Protein AF-A0A7C5CIF7-F1 (afdb_monomer)

Nearest PDB structures (foldseek):
  9mh4-assembly1_A  TM=9.076E-01  e=4.355E-04  Klebsiella aerogen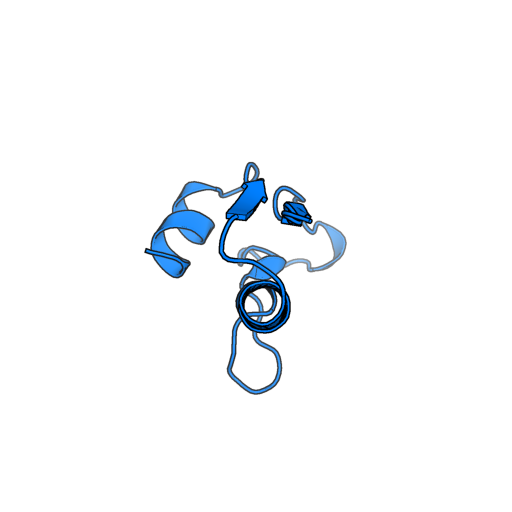es KCTC 2190
  1e5k-assembly1_A  TM=7.422E-01  e=5.902E-02  Escherichia coli K-12
  1hjl-assembly1_A  TM=7.409E-01  e=7.222E-02  Escherichia coli
  1hjj-assembly1_A  TM=7.401E-01  e=7.724E-02  Escherichia coli
  1h4e-assembly1_A  TM=6.672E-01  e=1.156E-01  Escherichia coli

pLDDT: mean 95.29, std 5.28, range [63.41, 98.44]

Foldseek 3Di:
DADAEEAEQADQPVVVVDPDRQQQDDDVNGGNVVVVVVVVVVPHPRYHYDYHVPRVVVVVVVD

Structure (mmCIF, N/CA/C/O backbone):
data_AF-A0A7C5CIF7-F1
#
_entry.id   AF-A0A7C5CIF7-F1
#
loop_
_atom_site.group_PDB
_atom_site.id
_atom_site.type_symbol
_atom_site.label_atom_id
_atom_site.label_alt_id
_atom_site.label_comp_id
_atom_site.label_asym_id
_atom_site.label_entity_id
_atom_site.label_seq_id
_atom_site.pdbx_PDB_ins_code
_atom_site.Cartn_x
_atom_site.Cartn_y
_atom_site.Cartn_z
_atom_site.occupancy
_atom_site.B_iso_or_equiv
_atom_site.auth_seq_id
_atom_site.auth_comp_id
_atom_site.auth_asym_id
_atom_site.auth_atom_id
_atom_site.pdbx_PDB_model_num
ATOM 1 N N . MET A 1 1 ? -10.505 5.308 23.762 1.00 63.41 1 MET A N 1
ATOM 2 C CA . MET A 1 1 ? -9.099 5.594 23.407 1.00 63.41 1 MET A CA 1
ATOM 3 C C . MET A 1 1 ? -9.053 5.619 21.891 1.00 63.41 1 MET A C 1
ATOM 5 O O . MET A 1 1 ? -9.492 4.637 21.308 1.00 63.41 1 MET A O 1
ATOM 9 N N . SER A 1 2 ? -8.658 6.724 21.260 1.00 88.06 2 SER A N 1
ATOM 10 C CA . SER A 1 2 ? -8.448 6.752 19.808 1.00 88.06 2 SER A CA 1
ATOM 11 C C . SER A 1 2 ? -7.092 6.116 19.500 1.00 88.06 2 SER A C 1
ATOM 13 O O . SER A 1 2 ? -6.107 6.400 20.181 1.00 88.06 2 SER A O 1
ATOM 15 N N . ILE A 1 3 ? -7.054 5.204 18.532 1.00 96.75 3 ILE A N 1
ATOM 16 C CA . ILE A 1 3 ? -5.825 4.555 18.065 1.00 96.75 3 ILE A CA 1
ATOM 17 C C . ILE A 1 3 ? -5.515 5.148 16.698 1.00 96.75 3 ILE A C 1
ATOM 19 O O . ILE A 1 3 ? -6.391 5.143 15.851 1.00 96.75 3 ILE A O 1
ATOM 23 N N . SER A 1 4 ? -4.297 5.616 16.457 1.00 98.00 4 SER A N 1
ATOM 24 C CA . SER A 1 4 ? -3.857 6.027 15.116 1.00 98.00 4 SER A CA 1
ATOM 25 C C . SER A 1 4 ? -2.915 4.973 14.549 1.00 98.00 4 SER A C 1
ATOM 27 O O . SER A 1 4 ? -2.081 4.427 15.278 1.00 98.00 4 SER A O 1
ATOM 29 N N . ILE A 1 5 ? -3.027 4.679 13.255 1.00 98.44 5 ILE A N 1
ATOM 30 C CA . ILE A 1 5 ? -2.224 3.643 12.596 1.00 98.44 5 ILE A CA 1
ATOM 31 C C . ILE A 1 5 ? -1.394 4.260 11.473 1.00 98.44 5 ILE A C 1
ATOM 33 O O . ILE A 1 5 ? -1.914 4.934 10.587 1.00 98.44 5 ILE A O 1
ATOM 37 N N . VAL A 1 6 ? -0.088 3.982 11.478 1.00 98.25 6 VAL A N 1
ATOM 38 C CA . VAL A 1 6 ? 0.841 4.430 10.433 1.00 98.25 6 VAL A CA 1
ATOM 39 C C . VAL A 1 6 ? 1.398 3.227 9.675 1.00 98.25 6 VAL A C 1
ATOM 41 O O . VAL A 1 6 ? 2.078 2.378 10.250 1.00 98.25 6 VAL A O 1
ATOM 44 N N . ILE A 1 7 ? 1.155 3.172 8.363 1.00 97.94 7 ILE A N 1
ATOM 45 C CA . ILE A 1 7 ? 1.650 2.118 7.469 1.00 97.94 7 ILE A CA 1
ATOM 46 C C . ILE A 1 7 ? 2.833 2.656 6.655 1.00 97.94 7 ILE A C 1
ATOM 48 O O . ILE A 1 7 ? 2.682 3.537 5.809 1.00 97.94 7 ILE A O 1
ATOM 52 N N . LEU A 1 8 ? 4.030 2.106 6.877 1.00 98.06 8 LEU A N 1
ATOM 53 C CA . LEU A 1 8 ? 5.248 2.511 6.165 1.00 98.06 8 LEU A CA 1
ATOM 54 C C . LEU A 1 8 ? 5.377 1.783 4.815 1.00 98.06 8 LEU A C 1
ATOM 56 O O . LEU A 1 8 ? 5.856 0.651 4.740 1.00 98.06 8 LEU A O 1
ATOM 60 N N . ALA A 1 9 ? 4.995 2.462 3.732 1.00 96.88 9 ALA A N 1
ATOM 61 C CA . ALA A 1 9 ? 4.957 1.944 2.359 1.00 96.88 9 ALA A CA 1
ATOM 62 C C . ALA A 1 9 ? 5.955 2.641 1.402 1.00 96.88 9 ALA A C 1
ATOM 64 O O . ALA A 1 9 ? 5.865 2.514 0.183 1.00 96.88 9 ALA A O 1
ATOM 65 N N . ALA A 1 10 ? 6.943 3.359 1.945 1.00 96.69 10 ALA A N 1
ATOM 66 C CA . ALA A 1 10 ? 7.861 4.233 1.204 1.00 96.69 10 ALA A CA 1
ATOM 67 C C . ALA A 1 10 ? 9.117 3.547 0.613 1.00 96.69 10 ALA A C 1
ATOM 69 O O . ALA A 1 10 ? 9.914 4.189 -0.077 1.00 96.69 10 ALA A O 1
ATOM 70 N N . GLY A 1 11 ? 9.334 2.259 0.898 1.00 94.56 11 GLY A N 1
ATOM 71 C CA . GLY A 1 11 ? 10.576 1.555 0.566 1.00 94.56 11 GLY A CA 1
ATOM 72 C C . GLY A 1 11 ? 10.727 1.178 -0.916 1.00 94.56 11 GLY A C 1
ATOM 73 O O . GLY A 1 11 ? 9.797 0.675 -1.538 1.00 94.56 11 GLY A O 1
ATOM 74 N N . LYS A 1 12 ? 11.951 1.302 -1.455 1.00 93.69 12 LYS A N 1
ATOM 75 C CA . LYS A 1 12 ? 12.297 0.951 -2.852 1.00 93.69 12 LYS A CA 1
ATOM 76 C C . LYS A 1 12 ? 12.072 -0.523 -3.216 1.00 93.69 12 LYS A C 1
ATOM 78 O O . LYS A 1 12 ? 11.799 -0.833 -4.367 1.00 93.69 12 LYS A O 1
ATOM 83 N N . GLY A 1 13 ? 12.239 -1.449 -2.268 1.00 95.00 13 GLY A N 1
ATOM 84 C CA . GLY A 1 13 ? 12.109 -2.884 -2.548 1.00 95.00 13 GLY A CA 1
ATOM 85 C C . GLY A 1 13 ? 13.183 -3.440 -3.495 1.00 95.00 13 GLY A C 1
ATOM 86 O O . GLY A 1 13 ? 12.881 -4.300 -4.309 1.00 95.00 13 GLY A O 1
ATOM 87 N N . SER A 1 14 ? 14.438 -2.985 -3.396 1.00 95.06 14 SER A N 1
ATOM 88 C CA . SER A 1 14 ? 15.519 -3.319 -4.349 1.00 95.06 14 SER A CA 1
ATOM 89 C C . SER A 1 14 ? 15.742 -4.820 -4.580 1.00 95.06 14 SER A C 1
ATOM 91 O O . SER A 1 14 ? 16.056 -5.232 -5.694 1.00 95.06 14 SER A O 1
ATOM 93 N N . ARG A 1 15 ? 15.541 -5.653 -3.554 1.00 97.19 15 ARG A N 1
ATOM 94 C CA . ARG A 1 15 ? 15.678 -7.117 -3.655 1.00 97.19 15 ARG A CA 1
ATOM 95 C C . ARG A 1 15 ? 14.539 -7.792 -4.426 1.00 97.19 15 ARG A C 1
ATOM 97 O O . ARG A 1 15 ? 14.716 -8.927 -4.843 1.00 97.19 15 ARG A O 1
ATOM 104 N N . MET A 1 16 ? 13.419 -7.098 -4.654 1.00 96.19 16 MET A N 1
ATOM 105 C CA . MET A 1 16 ? 12.305 -7.608 -5.464 1.00 96.19 16 MET A CA 1
ATOM 106 C C . MET A 1 16 ? 12.667 -7.708 -6.949 1.00 96.19 16 MET A C 1
ATOM 108 O O . MET A 1 16 ? 11.976 -8.411 -7.675 1.00 96.19 16 MET A O 1
ATOM 112 N N . LYS A 1 17 ? 13.716 -6.995 -7.406 1.00 95.62 17 LYS A N 1
ATOM 113 C CA . LYS A 1 17 ? 14.174 -6.968 -8.812 1.00 95.62 17 LYS A CA 1
ATOM 114 C C . LYS A 1 17 ? 13.020 -6.793 -9.819 1.00 95.62 17 LYS A C 1
ATOM 116 O O . LYS A 1 17 ? 13.012 -7.396 -10.884 1.00 95.62 17 LYS A O 1
ATOM 121 N N . SER A 1 18 ? 12.047 -5.963 -9.458 1.00 95.06 18 SER A N 1
ATOM 122 C CA . SER A 1 18 ? 10.808 -5.730 -10.195 1.00 95.06 18 SER A CA 1
ATOM 123 C C . SER A 1 18 ? 10.586 -4.229 -10.333 1.00 95.06 18 SER A C 1
ATOM 125 O O . SER A 1 18 ? 10.961 -3.453 -9.451 1.00 95.06 18 SER A O 1
ATOM 127 N N . THR A 1 19 ? 9.989 -3.813 -11.447 1.00 93.56 19 THR A N 1
ATOM 128 C CA . THR A 1 19 ? 9.583 -2.419 -11.668 1.00 93.56 19 THR A CA 1
ATOM 129 C C . THR A 1 19 ? 8.294 -2.077 -10.926 1.00 93.56 19 THR A C 1
ATOM 131 O O . THR A 1 19 ? 7.982 -0.896 -10.770 1.00 93.56 19 THR A O 1
ATOM 134 N N . THR A 1 20 ? 7.547 -3.080 -10.461 1.00 94.69 20 THR A N 1
ATOM 135 C CA . THR A 1 20 ? 6.352 -2.914 -9.628 1.00 94.69 20 THR A CA 1
ATOM 136 C C . THR A 1 20 ? 6.765 -2.541 -8.199 1.00 94.69 20 THR A C 1
ATOM 138 O O . THR A 1 20 ? 7.632 -3.213 -7.631 1.00 94.69 20 THR A O 1
ATOM 141 N N . PRO A 1 21 ? 6.155 -1.514 -7.572 1.00 96.50 21 PRO A N 1
ATOM 142 C CA . PRO A 1 21 ? 6.408 -1.207 -6.166 1.00 96.50 21 PRO A CA 1
ATOM 143 C C . PRO A 1 21 ? 6.224 -2.448 -5.280 1.00 96.50 21 PRO A C 1
ATOM 145 O O . PRO A 1 21 ? 5.280 -3.217 -5.470 1.00 96.50 21 PRO A O 1
A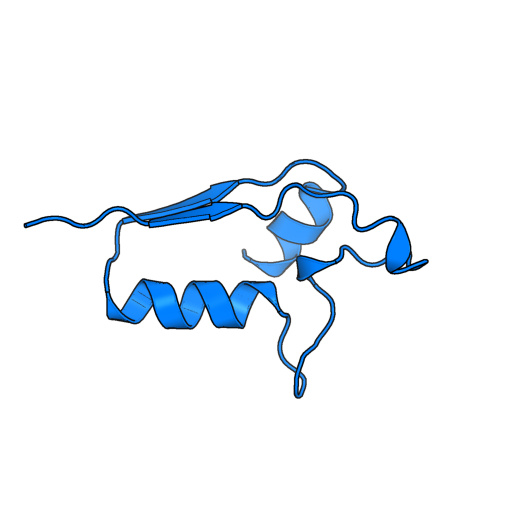TOM 148 N N . LYS A 1 22 ? 7.088 -2.649 -4.272 1.00 97.44 22 LYS A N 1
ATOM 149 C CA . LYS A 1 22 ? 7.008 -3.820 -3.367 1.00 97.44 22 LYS A CA 1
ATOM 150 C C . LYS A 1 22 ? 5.593 -4.008 -2.808 1.00 97.44 22 LYS A C 1
ATOM 152 O O . LYS A 1 22 ? 5.079 -5.119 -2.805 1.00 97.44 22 LYS A O 1
ATOM 157 N N . VAL A 1 23 ? 4.980 -2.913 -2.370 1.00 97.44 23 VAL A N 1
ATOM 158 C CA . VAL A 1 23 ? 3.666 -2.887 -1.713 1.00 97.44 23 VAL A CA 1
ATOM 159 C C . VAL A 1 23 ? 2.498 -3.208 -2.654 1.00 97.44 23 VAL A C 1
ATOM 161 O O . VAL A 1 23 ? 1.429 -3.579 -2.181 1.00 97.44 23 VAL A O 1
ATOM 164 N N . LEU A 1 24 ? 2.710 -3.120 -3.972 1.00 97.19 24 LEU A N 1
ATOM 165 C CA . LEU A 1 24 ? 1.712 -3.462 -4.988 1.00 97.19 24 LEU A CA 1
ATOM 166 C C . LEU A 1 24 ? 1.851 -4.891 -5.528 1.00 97.19 24 LEU A C 1
ATOM 168 O O . LEU A 1 24 ? 1.009 -5.328 -6.306 1.00 97.19 24 LEU A O 1
ATOM 172 N N . HIS A 1 25 ? 2.880 -5.642 -5.122 1.00 97.62 25 HIS A N 1
ATOM 173 C CA . HIS A 1 25 ? 2.926 -7.068 -5.442 1.00 97.62 25 HIS A CA 1
ATOM 174 C C . HIS A 1 25 ? 1.756 -7.785 -4.768 1.00 97.62 25 HIS A C 1
ATOM 176 O O . HIS A 1 25 ? 1.435 -7.519 -3.606 1.00 97.62 25 HIS A O 1
ATOM 182 N N . THR A 1 26 ? 1.115 -8.684 -5.509 1.00 97.81 26 THR A N 1
ATOM 183 C CA . THR A 1 26 ? -0.084 -9.373 -5.048 1.00 97.81 26 THR A CA 1
ATOM 184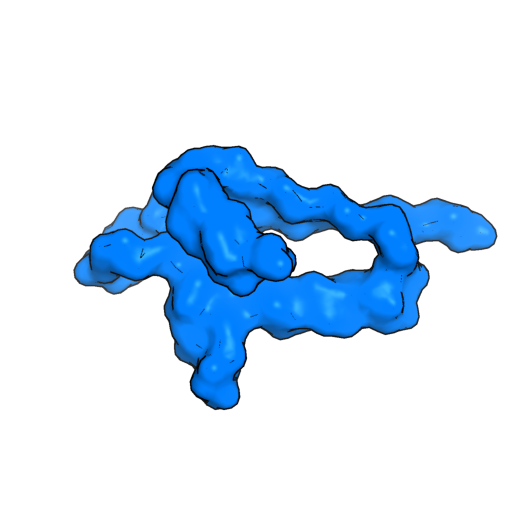 C C . THR A 1 26 ? 0.260 -10.585 -4.189 1.00 97.81 26 THR A C 1
ATOM 186 O O . THR A 1 26 ? 1.194 -11.336 -4.462 1.00 97.81 26 THR A O 1
ATOM 189 N N . ILE A 1 27 ? -0.530 -10.776 -3.138 1.00 98.00 27 ILE A N 1
ATOM 190 C CA . ILE A 1 27 ? -0.590 -11.983 -2.321 1.00 98.00 27 ILE A CA 1
ATOM 191 C C . ILE A 1 27 ? -2.027 -12.480 -2.439 1.00 98.00 27 ILE A C 1
ATOM 193 O O . ILE A 1 27 ? -2.961 -11.756 -2.083 1.00 98.00 27 ILE A O 1
ATOM 197 N N . SER A 1 28 ? -2.201 -13.678 -3.000 1.00 97.44 28 S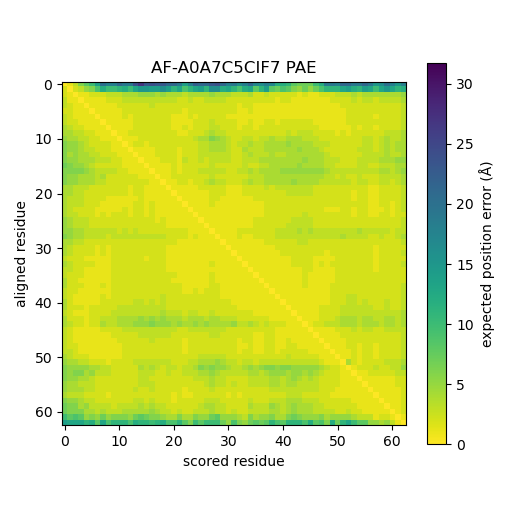ER A N 1
ATOM 198 C CA . SER A 1 28 ? -3.519 -14.260 -3.295 1.00 97.44 28 SER A CA 1
ATOM 199 C C . SER A 1 28 ? -4.417 -13.324 -4.119 1.00 97.44 28 SER A C 1
ATOM 201 O O . SER A 1 28 ? -5.582 -13.117 -3.800 1.00 97.44 28 SER A O 1
ATOM 203 N N . GLY A 1 29 ? -3.851 -12.693 -5.154 1.00 96.88 29 GLY A N 1
ATOM 204 C CA . GLY A 1 29 ? -4.576 -11.785 -6.054 1.00 96.88 29 GLY A CA 1
ATOM 205 C C . GLY A 1 29 ? -4.802 -10.366 -5.520 1.00 96.88 29 GLY A C 1
ATOM 206 O O . GLY A 1 29 ? -5.200 -9.498 -6.289 1.00 96.88 29 GLY A O 1
ATOM 207 N N . LYS A 1 30 ? -4.489 -10.088 -4.248 1.00 96.81 30 LYS A N 1
ATOM 208 C CA . LY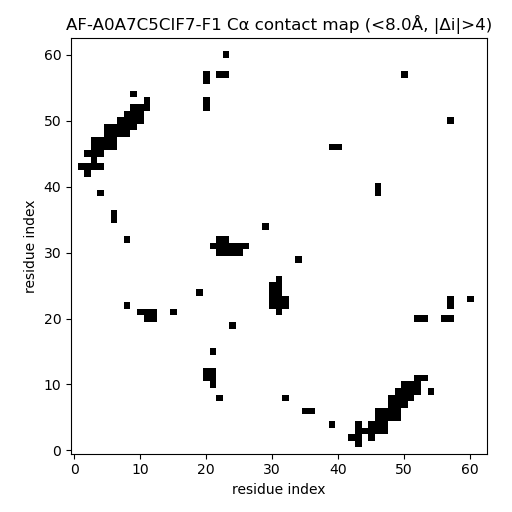S A 1 30 ? -4.678 -8.772 -3.620 1.00 96.81 30 LYS A CA 1
ATOM 209 C C . LYS A 1 30 ? -3.335 -8.089 -3.325 1.00 96.81 30 LYS A C 1
ATOM 211 O O . LYS A 1 30 ? -2.451 -8.756 -2.782 1.00 96.81 30 LYS A O 1
ATOM 216 N N . PRO A 1 31 ? -3.134 -6.797 -3.655 1.00 97.69 31 PRO A N 1
ATOM 217 C CA . PRO A 1 31 ? -1.883 -6.099 -3.357 1.00 97.69 31 PRO A CA 1
ATOM 218 C C . PRO A 1 31 ? -1.524 -6.148 -1.867 1.00 97.69 31 PRO A C 1
ATOM 220 O O . PRO A 1 31 ? -2.386 -5.964 -1.007 1.00 97.69 31 PRO A O 1
ATOM 223 N N . MET A 1 32 ? -0.242 -6.367 -1.558 1.00 97.69 32 MET A N 1
ATOM 224 C CA . MET A 1 32 ? 0.274 -6.493 -0.187 1.00 97.69 32 MET A CA 1
ATOM 225 C C . MET A 1 32 ? -0.167 -5.335 0.723 1.00 97.69 32 MET A C 1
ATOM 227 O O . MET A 1 32 ? -0.537 -5.574 1.870 1.00 97.69 32 MET A O 1
ATOM 231 N N . LEU A 1 33 ? -0.167 -4.098 0.210 1.00 97.44 33 LEU A N 1
ATOM 232 C CA . LEU A 1 33 ? -0.585 -2.906 0.956 1.00 97.44 33 LEU A CA 1
ATOM 233 C C . LEU A 1 33 ? -2.007 -3.022 1.503 1.00 97.44 33 LEU A C 1
ATOM 235 O O . LEU A 1 33 ? -2.265 -2.664 2.649 1.00 97.44 33 LEU A O 1
ATOM 239 N N . PHE A 1 34 ? -2.923 -3.555 0.699 1.00 97.31 34 PHE A N 1
ATOM 240 C CA . PHE A 1 34 ? -4.325 -3.611 1.076 1.00 97.31 34 PHE A CA 1
ATOM 241 C C . PHE A 1 34 ? -4.592 -4.621 2.188 1.00 97.31 34 PHE A C 1
ATOM 243 O O . PHE A 1 34 ? -5.530 -4.437 2.949 1.00 97.31 34 PHE A O 1
ATOM 250 N N . HIS A 1 35 ? -3.771 -5.663 2.333 1.00 98.12 35 HIS A N 1
ATOM 251 C CA . HIS A 1 35 ? -3.880 -6.552 3.495 1.00 98.12 35 HIS A CA 1
ATOM 252 C C . HIS A 1 35 ? -3.614 -5.795 4.804 1.00 98.12 35 HIS A C 1
ATOM 254 O O . HIS A 1 35 ? -4.307 -6.015 5.795 1.00 98.12 35 HIS A O 1
ATOM 260 N N . ALA A 1 36 ? -2.648 -4.868 4.801 1.00 97.62 36 ALA A N 1
ATOM 261 C CA . ALA A 1 36 ? -2.365 -4.021 5.958 1.00 97.62 36 ALA A CA 1
ATOM 262 C C . ALA A 1 36 ? -3.469 -2.974 6.192 1.00 97.62 36 ALA A C 1
ATOM 264 O O . ALA A 1 36 ? -3.856 -2.756 7.339 1.00 97.62 36 ALA A O 1
ATOM 265 N N . ILE A 1 37 ? -4.002 -2.363 5.127 1.00 97.00 37 ILE A N 1
ATOM 266 C CA . ILE A 1 37 ? -5.111 -1.398 5.220 1.00 97.00 37 ILE A CA 1
ATOM 267 C C . ILE A 1 37 ? -6.372 -2.076 5.773 1.00 97.00 37 ILE A C 1
ATOM 269 O O . ILE A 1 37 ? -6.912 -1.614 6.773 1.00 97.00 37 ILE A O 1
ATOM 273 N N . ASP A 1 38 ? -6.789 -3.211 5.204 1.00 97.31 38 ASP A N 1
ATOM 274 C CA . ASP A 1 38 ? -7.945 -3.986 5.674 1.00 97.31 38 ASP A CA 1
ATOM 275 C C . ASP A 1 38 ? -7.834 -4.364 7.155 1.00 97.31 38 ASP A C 1
ATOM 277 O O . ASP A 1 38 ? -8.818 -4.330 7.891 1.00 97.31 38 ASP A O 1
ATOM 281 N N . ALA A 1 39 ? -6.644 -4.785 7.593 1.00 98.00 39 ALA A N 1
ATOM 282 C CA . ALA A 1 39 ? -6.410 -5.129 8.989 1.00 98.00 39 ALA A CA 1
ATOM 283 C C . ALA A 1 39 ? -6.497 -3.892 9.896 1.00 98.00 39 ALA A C 1
ATOM 285 O O . ALA A 1 39 ? -7.076 -3.971 10.977 1.00 98.00 39 ALA A O 1
ATOM 286 N N . SER A 1 40 ? -5.967 -2.756 9.438 1.00 97.69 40 SER A N 1
ATOM 287 C CA . SER A 1 40 ? -5.975 -1.486 10.174 1.00 97.69 40 SER A CA 1
ATOM 288 C C . SER A 1 40 ? -7.388 -0.926 10.342 1.00 97.69 40 SER A C 1
ATOM 290 O O . SER A 1 40 ? -7.749 -0.509 11.439 1.00 97.69 40 SER A O 1
ATOM 292 N N . LEU A 1 41 ? -8.220 -1.019 9.299 1.00 96.69 41 LEU A N 1
ATOM 293 C CA . LEU A 1 41 ? -9.616 -0.559 9.305 1.00 96.69 41 LEU A CA 1
ATOM 294 C C . LEU A 1 41 ? -10.506 -1.294 10.318 1.00 96.69 41 LEU A C 1
ATOM 296 O O . LEU A 1 41 ? -11.556 -0.790 10.700 1.00 96.69 41 LEU A O 1
ATOM 300 N N . LYS A 1 42 ? -10.098 -2.480 10.788 1.00 97.69 42 LYS A N 1
ATOM 301 C CA . LYS A 1 42 ? -10.801 -3.202 11.866 1.00 97.69 42 LYS A CA 1
ATOM 302 C C . LYS A 1 42 ? -10.528 -2.617 13.254 1.00 97.69 42 LYS A C 1
ATOM 304 O O . LYS A 1 42 ? -11.186 -3.014 14.211 1.00 97.69 42 LYS A O 1
ATOM 309 N N . ILE A 1 43 ? -9.525 -1.748 13.372 1.00 97.44 43 ILE A N 1
ATOM 310 C CA . ILE 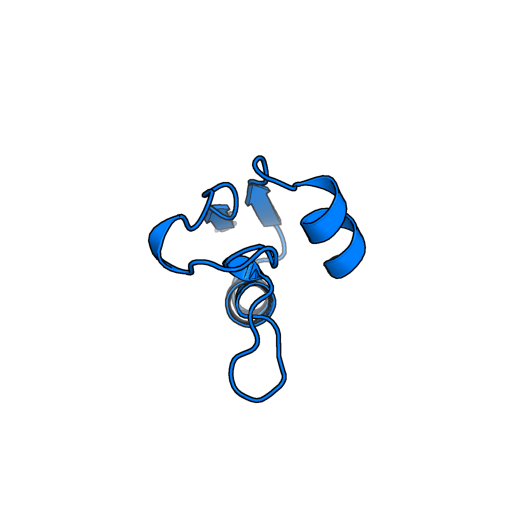A 1 43 ? -9.011 -1.216 14.637 1.00 97.44 43 ILE A CA 1
ATOM 311 C C . ILE A 1 43 ? -9.268 0.291 14.733 1.00 97.44 43 ILE A C 1
ATOM 313 O O . ILE A 1 43 ? -9.613 0.770 15.811 1.00 97.44 43 ILE A O 1
ATOM 317 N N . SER A 1 44 ? -9.077 1.031 13.637 1.00 97.44 44 SER A N 1
ATOM 318 C CA . SER A 1 44 ? -9.217 2.487 13.610 1.00 97.44 44 SER A CA 1
ATOM 319 C C . SER A 1 44 ? -9.609 3.024 12.233 1.00 97.44 44 SER A C 1
ATOM 321 O O . SER A 1 44 ? -9.281 2.425 11.210 1.00 97.44 44 SER A O 1
ATOM 323 N N . ASP A 1 45 ? -10.275 4.176 12.230 1.00 95.44 45 ASP A N 1
ATOM 324 C CA . ASP A 1 45 ? -10.531 5.034 11.074 1.00 95.44 45 ASP A CA 1
ATOM 325 C C . ASP A 1 45 ? -9.424 6.085 10.835 1.00 95.44 45 ASP A C 1
ATOM 327 O O . ASP A 1 45 ? -9.337 6.645 9.743 1.00 95.44 45 ASP A O 1
ATOM 331 N N . ASP A 1 46 ? -8.530 6.309 11.803 1.00 97.38 46 ASP A N 1
ATOM 332 C CA . ASP A 1 46 ? -7.361 7.186 11.675 1.00 97.38 46 ASP A CA 1
ATOM 333 C C . ASP A 1 46 ? -6.135 6.405 11.171 1.00 97.38 46 ASP A C 1
ATOM 335 O O . ASP A 1 46 ? -5.347 5.834 11.939 1.00 97.38 46 ASP A O 1
ATOM 339 N N . ILE A 1 47 ? -6.001 6.345 9.842 1.00 97.12 47 ILE A N 1
ATOM 340 C CA . ILE A 1 47 ? -4.954 5.590 9.149 1.00 97.12 47 ILE A CA 1
ATOM 341 C C . ILE A 1 47 ? -4.168 6.509 8.215 1.00 97.12 47 ILE A C 1
ATOM 343 O O . ILE A 1 47 ? -4.713 7.117 7.297 1.00 97.12 47 ILE A O 1
ATOM 347 N N . THR A 1 48 ? -2.846 6.525 8.382 1.00 97.44 48 THR A N 1
ATOM 34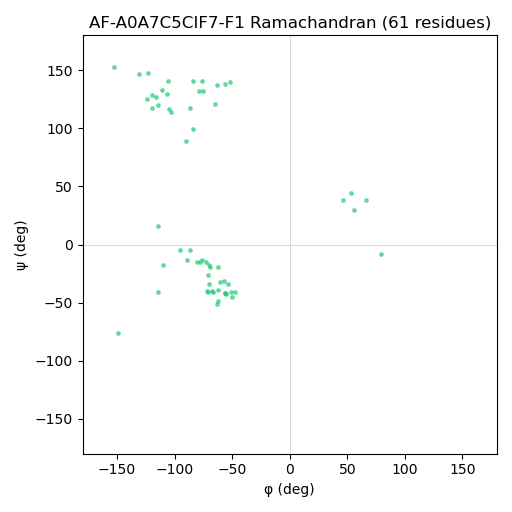8 C CA . THR A 1 48 ? -1.916 7.233 7.495 1.00 97.44 48 THR A CA 1
ATOM 349 C C . THR 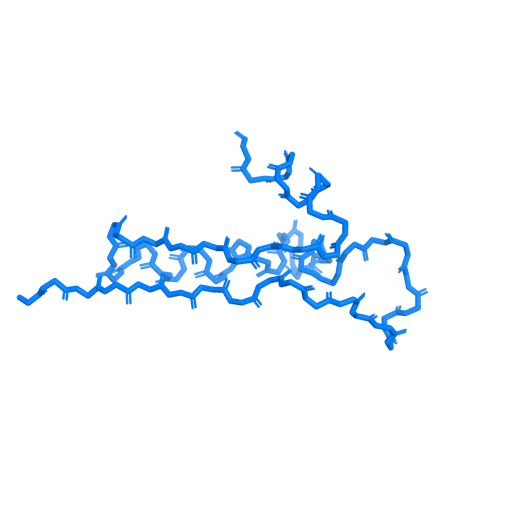A 1 48 ? -0.988 6.249 6.787 1.00 97.44 48 THR A C 1
ATOM 351 O O . THR A 1 48 ? -0.287 5.460 7.423 1.00 97.44 48 THR A O 1
ATOM 354 N N . VAL A 1 49 ? -0.916 6.326 5.455 1.00 97.12 49 VAL A N 1
ATOM 355 C CA . VAL A 1 49 ? 0.017 5.529 4.643 1.00 97.12 49 VAL A CA 1
ATOM 356 C C . VAL A 1 49 ? 1.163 6.412 4.150 1.00 97.12 49 VAL A C 1
ATOM 358 O O . VAL A 1 49 ? 0.964 7.341 3.372 1.00 97.12 49 VAL A O 1
ATOM 361 N N . VAL A 1 50 ? 2.389 6.108 4.576 1.00 97.56 50 VAL A N 1
ATOM 362 C CA . VAL A 1 50 ? 3.587 6.861 4.180 1.00 97.56 50 VAL A CA 1
ATOM 363 C C . VAL A 1 50 ? 4.142 6.300 2.873 1.00 97.56 50 VAL A C 1
ATOM 365 O O . VAL A 1 50 ? 4.593 5.154 2.831 1.00 97.56 50 VAL A O 1
ATOM 368 N N . ILE A 1 51 ? 4.164 7.118 1.818 1.00 96.50 51 ILE A N 1
ATOM 369 C CA . ILE A 1 51 ? 4.636 6.750 0.472 1.00 96.50 51 ILE A CA 1
ATOM 370 C C . ILE A 1 51 ? 5.771 7.672 -0.003 1.00 96.50 51 ILE A C 1
ATOM 372 O O . ILE A 1 51 ? 5.802 8.852 0.332 1.00 96.50 51 ILE A O 1
ATOM 376 N N . TYR A 1 52 ? 6.711 7.138 -0.795 1.00 94.69 52 TYR A N 1
ATOM 377 C CA . TYR A 1 52 ? 7.813 7.911 -1.396 1.00 94.69 52 TYR A CA 1
ATOM 378 C C . TYR A 1 52 ? 8.248 7.334 -2.750 1.00 94.69 52 TYR A C 1
ATOM 380 O O . TYR A 1 52 ? 7.893 7.863 -3.803 1.00 94.69 52 TYR A O 1
ATOM 388 N N . HIS A 1 53 ? 8.998 6.228 -2.753 1.00 91.88 53 HIS A N 1
ATOM 389 C CA . HIS A 1 53 ? 9.520 5.649 -3.988 1.00 91.88 53 HIS A CA 1
ATOM 390 C C . HIS A 1 53 ? 8.364 5.151 -4.864 1.00 91.88 53 HIS A C 1
ATOM 392 O O . HIS A 1 53 ? 7.607 4.282 -4.440 1.00 91.88 53 HIS A O 1
ATOM 398 N N . GLN A 1 54 ? 8.244 5.676 -6.091 1.00 92.81 54 GLN A N 1
ATOM 399 C CA . GLN A 1 54 ? 7.105 5.411 -6.985 1.00 92.81 54 GLN A CA 1
ATOM 400 C C . GLN A 1 54 ? 5.738 5.750 -6.349 1.00 92.81 54 GLN A C 1
ATOM 402 O O . GLN A 1 54 ? 4.727 5.152 -6.714 1.00 92.81 54 GLN A O 1
ATOM 407 N N . ALA A 1 55 ? 5.695 6.732 -5.436 1.00 94.75 55 ALA A N 1
ATOM 408 C CA . ALA A 1 55 ? 4.475 7.183 -4.765 1.00 94.75 55 ALA A CA 1
ATOM 409 C C . ALA A 1 55 ? 3.278 7.427 -5.702 1.00 94.75 55 ALA A C 1
ATOM 411 O O . ALA A 1 55 ? 2.194 6.992 -5.329 1.00 94.75 55 ALA A O 1
ATOM 412 N N . PRO A 1 56 ? 3.422 8.020 -6.910 1.00 96.25 56 PRO A N 1
ATOM 413 C CA . PRO A 1 56 ? 2.285 8.198 -7.816 1.00 96.25 56 PRO A CA 1
ATOM 414 C C . PRO A 1 56 ? 1.569 6.887 -8.159 1.00 96.25 56 PRO A C 1
ATOM 416 O O . PRO A 1 56 ? 0.351 6.827 -8.097 1.00 96.25 56 PRO A O 1
ATOM 419 N N . ARG A 1 57 ? 2.325 5.810 -8.414 1.00 95.69 57 ARG A N 1
ATOM 420 C CA . ARG A 1 57 ? 1.758 4.488 -8.733 1.00 95.69 57 ARG A CA 1
ATOM 421 C C . ARG A 1 57 ? 1.086 3.837 -7.530 1.00 95.69 57 ARG A C 1
ATOM 423 O O . ARG A 1 57 ? 0.140 3.082 -7.688 1.00 95.69 57 ARG A O 1
ATOM 430 N N . VAL A 1 58 ? 1.618 4.077 -6.331 1.00 95.31 58 VAL A N 1
ATOM 431 C CA . VAL A 1 58 ? 1.000 3.578 -5.095 1.00 95.31 58 VAL A CA 1
ATOM 432 C C . VAL A 1 58 ? -0.281 4.352 -4.799 1.00 95.31 58 VAL A C 1
ATOM 434 O O . VAL A 1 58 ? -1.251 3.721 -4.409 1.00 95.31 58 VAL A O 1
ATOM 437 N N . ARG A 1 59 ? -0.291 5.674 -5.025 1.00 94.88 59 ARG A N 1
ATOM 438 C CA . ARG A 1 59 ? -1.464 6.541 -4.860 1.00 94.88 59 ARG A CA 1
ATOM 439 C C . ARG A 1 59 ? -2.599 6.152 -5.811 1.00 94.88 59 ARG A C 1
ATOM 441 O O . ARG A 1 59 ? -3.702 5.928 -5.349 1.00 94.88 59 ARG A O 1
ATOM 448 N N . GLU A 1 60 ? -2.299 5.971 -7.094 1.00 94.94 60 GLU A N 1
ATOM 449 C CA . GLU A 1 60 ? -3.278 5.511 -8.094 1.00 9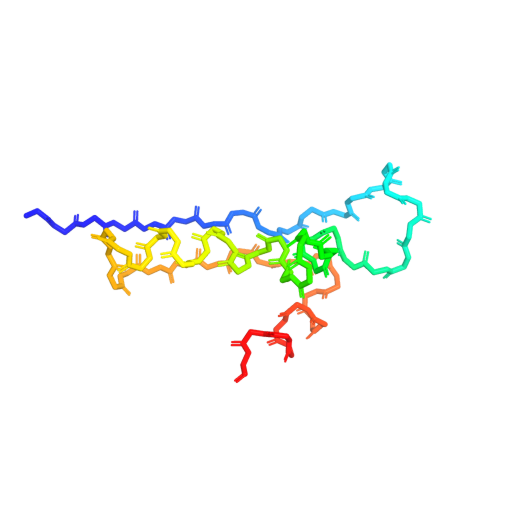4.94 60 GLU A CA 1
ATOM 450 C C . GLU A 1 60 ? -3.914 4.163 -7.726 1.00 94.94 60 GLU A C 1
ATOM 452 O O . GLU A 1 60 ? -5.061 3.904 -8.055 1.00 94.94 60 GLU A O 1
ATOM 457 N N . ALA A 1 61 ? -3.177 3.289 -7.038 1.00 90.25 61 ALA A N 1
ATOM 458 C CA . ALA A 1 61 ? -3.698 1.991 -6.637 1.00 90.25 61 ALA A CA 1
ATOM 459 C C . ALA A 1 61 ? -4.579 2.034 -5.379 1.00 90.25 61 ALA A C 1
ATOM 461 O O . ALA A 1 61 ? -5.199 1.015 -5.099 1.00 90.25 61 ALA A O 1
ATOM 462 N N . ILE A 1 62 ? -4.566 3.121 -4.594 1.00 85.81 62 ILE A N 1
ATOM 463 C CA . ILE A 1 62 ? -5.332 3.264 -3.337 1.00 85.81 62 ILE A CA 1
ATOM 464 C C . ILE A 1 62 ? -6.494 4.263 -3.432 1.00 85.81 62 ILE A C 1
ATOM 466 O O . ILE A 1 62 ? -7.349 4.233 -2.550 1.00 85.81 62 ILE A O 1
ATOM 470 N N . GLU A 1 63 ? -6.492 5.144 -4.436 1.00 76.31 63 GLU A N 1
ATOM 471 C CA . GLU A 1 63 ? -7.601 6.053 -4.781 1.00 76.31 63 GLU A CA 1
ATOM 472 C C . GLU A 1 63 ? -8.648 5.340 -5.649 1.00 76.31 63 GLU A C 1
ATOM 474 O O . GLU A 1 63 ? -9.852 5.592 -5.418 1.00 76.31 63 GLU A O 1
#

Mean predicted aligned error: 2.68 Å

Radius of gyration: 12.23 Å; Cα contacts (8 Å, |Δi|>4): 73; chains: 1; bounding box: 26×22×35 Å

Secondary structure (DSSP, 8-state):
---EEEEE-----GGG-SSS-GGGSEETTEEHHHHHHHHHHTT-SEEEEE--TTHHHHHHTT-

Solvent-accessible surface area (backbone atoms only — not comparable to full-atom values): 3985 Å² total; per-residue (Å²): 135,92,57,77,47,81,46,86,59,36,62,75,45,76,90,68,77,57,94,64,53,54,50,62,45,62,56,94,86,39,37,47,49,53,61,55,49,59,57,44,60,77,75,30,91,49,68,47,77,45,65,52,55,67,31,69,67,56,48,66,72,74,110

Sequence (63 aa):
MSISIVILAAGKGSRMKSTTPKVLHTISGKPMLFHAIDASLKISDDITVVIYHQAPRVREAIE